Protein AF-A0A7Y0VNJ0-F1 (afdb_monomer)

Secondary structure (DSSP, 8-state):
--GGGSSSSSS---TT--S--TTGGGTT--HHHHHHHHHHHHHHHTSHHHHHHHHT-HHHHHHHHHH-HHHHHHHHHHHHHHHHHHHHTGGGS-HHHHHHHHHHHHHHHHHHHHHHHHHHHHHHHHHHHTT-------

Radius of gyration: 24.01 Å; Cα contacts (8 Å, |Δi|>4): 55; chains: 1; bounding box: 45×38×73 Å

Structure (mmCIF, N/CA/C/O backbone):
data_AF-A0A7Y0VNJ0-F1
#
_entry.id   AF-A0A7Y0VNJ0-F1
#
loop_
_atom_site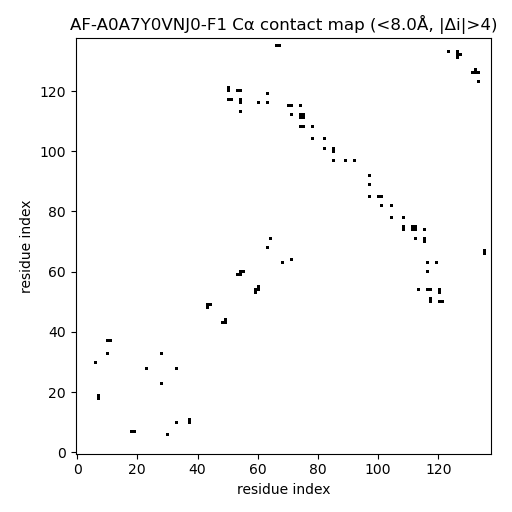.group_PDB
_atom_site.id
_atom_site.type_symbol
_atom_site.label_atom_id
_atom_site.label_alt_id
_atom_site.label_comp_id
_atom_site.label_asym_id
_atom_site.label_entity_id
_atom_site.label_seq_id
_atom_site.pdbx_PDB_ins_code
_atom_site.Cartn_x
_atom_site.Cartn_y
_atom_site.Cartn_z
_atom_site.occupancy
_atom_site.B_iso_or_equiv
_atom_site.auth_seq_id
_atom_site.auth_comp_id
_atom_site.auth_asym_id
_atom_site.auth_atom_id
_atom_site.pdbx_PDB_model_num
ATOM 1 N N . MET A 1 1 ? 20.795 -3.119 -47.172 1.00 36.00 1 MET A N 1
ATOM 2 C CA . MET A 1 1 ? 20.194 -3.437 -45.861 1.00 36.00 1 MET A CA 1
ATOM 3 C C . MET A 1 1 ? 19.958 -2.123 -45.153 1.00 36.00 1 MET A C 1
ATOM 5 O O . MET A 1 1 ? 20.916 -1.394 -44.936 1.00 36.00 1 MET A O 1
ATOM 9 N N . SER A 1 2 ? 18.690 -1.752 -44.995 1.00 36.66 2 SER A N 1
ATOM 10 C CA . SER A 1 2 ? 18.280 -0.404 -44.601 1.00 36.66 2 SER A CA 1
ATOM 11 C C . SER A 1 2 ? 18.292 -0.275 -43.080 1.00 36.66 2 SER A C 1
ATOM 13 O O . SER A 1 2 ? 17.816 -1.166 -42.385 1.00 36.66 2 SER A O 1
ATOM 15 N N . VAL A 1 3 ? 18.807 0.847 -42.575 1.00 45.91 3 VAL A N 1
ATOM 16 C CA . VAL A 1 3 ? 18.951 1.189 -41.143 1.00 45.91 3 VAL A CA 1
ATOM 17 C C . VAL A 1 3 ? 17.610 1.150 -40.380 1.00 45.91 3 VAL A C 1
ATOM 19 O O . VAL A 1 3 ? 17.591 1.087 -39.154 1.00 45.91 3 VAL A O 1
ATOM 22 N N . GLN A 1 4 ? 16.488 1.124 -41.107 1.00 40.81 4 GLN A N 1
ATOM 23 C CA . GLN A 1 4 ? 15.129 1.053 -40.571 1.00 40.81 4 GLN A CA 1
ATOM 24 C C . GLN A 1 4 ? 14.776 -0.301 -39.924 1.00 40.81 4 GLN A C 1
ATOM 26 O O . GLN A 1 4 ? 13.977 -0.314 -38.990 1.00 40.81 4 GLN A O 1
ATOM 31 N N . ASP A 1 5 ? 15.363 -1.413 -40.387 1.00 43.94 5 ASP A N 1
ATOM 32 C CA . ASP A 1 5 ? 15.009 -2.768 -39.917 1.00 43.94 5 ASP A CA 1
ATOM 33 C C . ASP A 1 5 ? 15.724 -3.165 -38.610 1.00 43.94 5 ASP A C 1
ATOM 35 O O . ASP A 1 5 ? 15.365 -4.146 -37.966 1.00 43.94 5 ASP A O 1
ATOM 39 N N . ASP A 1 6 ? 16.734 -2.397 -38.197 1.00 43.59 6 ASP A N 1
ATOM 40 C CA . ASP A 1 6 ? 17.624 -2.742 -37.078 1.00 43.59 6 ASP A CA 1
ATOM 41 C C . ASP A 1 6 ? 17.222 -2.051 -35.756 1.00 43.59 6 ASP A C 1
ATOM 43 O O . ASP A 1 6 ? 17.756 -2.349 -34.694 1.00 43.59 6 ASP A O 1
ATOM 47 N N . LEU A 1 7 ? 16.255 -1.124 -35.793 1.00 46.84 7 LEU A N 1
ATOM 48 C CA . LEU A 1 7 ? 15.731 -0.447 -34.594 1.00 46.84 7 LEU A CA 1
ATOM 49 C C . LEU A 1 7 ? 14.592 -1.226 -33.911 1.00 46.84 7 LEU A C 1
ATOM 51 O O . LEU A 1 7 ? 14.163 -0.862 -32.818 1.00 46.84 7 LEU A O 1
ATOM 55 N N . THR A 1 8 ? 14.084 -2.284 -34.547 1.00 47.78 8 THR A N 1
ATOM 56 C CA . THR A 1 8 ? 12.876 -3.009 -34.116 1.00 47.78 8 THR A CA 1
ATOM 57 C C . THR A 1 8 ? 13.161 -4.219 -33.228 1.00 47.78 8 THR A C 1
ATOM 59 O O . THR A 1 8 ? 12.228 -4.758 -32.641 1.00 47.78 8 THR A O 1
ATOM 62 N N . HIS A 1 9 ? 14.420 -4.650 -33.098 1.00 48.97 9 HIS A N 1
ATOM 63 C CA . HIS A 1 9 ? 14.753 -5.905 -32.414 1.00 48.97 9 HIS A CA 1
ATOM 64 C C . HIS A 1 9 ? 15.200 -5.771 -30.947 1.00 48.97 9 HIS A C 1
ATOM 66 O O . HIS A 1 9 ? 15.294 -6.794 -30.270 1.00 48.97 9 HIS A O 1
ATOM 72 N N . THR A 1 10 ? 15.398 -4.555 -30.421 1.00 52.34 10 THR A N 1
ATOM 73 C CA . THR A 1 10 ? 15.971 -4.365 -29.065 1.00 52.34 10 THR A CA 1
ATOM 74 C C . THR A 1 10 ? 15.123 -3.510 -28.125 1.00 52.34 10 THR A C 1
ATOM 76 O O . THR A 1 10 ? 15.492 -3.314 -26.971 1.00 52.34 10 THR A O 1
ATOM 79 N N . PHE A 1 11 ? 13.976 -2.996 -28.564 1.00 52.34 11 PHE A N 1
ATOM 80 C CA . PHE A 1 11 ? 13.094 -2.258 -27.665 1.00 52.34 11 PHE A CA 1
ATOM 81 C C . PHE A 1 11 ? 12.040 -3.229 -27.140 1.00 52.34 11 PHE A C 1
ATOM 83 O O . PHE A 1 11 ? 11.194 -3.661 -27.915 1.00 52.34 11 PHE A O 1
ATOM 90 N N . THR A 1 12 ? 12.216 -3.626 -25.875 1.00 57.78 12 THR A N 1
ATOM 91 C CA . THR A 1 12 ? 11.362 -4.390 -24.945 1.00 57.78 12 THR A CA 1
ATOM 92 C C . THR A 1 12 ? 10.007 -4.831 -25.509 1.00 57.78 12 THR A C 1
ATOM 94 O O . THR A 1 12 ? 9.295 -4.005 -26.062 1.00 57.78 12 THR A O 1
ATOM 97 N N . GLN A 1 13 ? 9.620 -6.102 -25.323 1.00 68.69 13 GLN A N 1
ATOM 98 C CA . GLN A 1 13 ? 8.345 -6.695 -25.778 1.00 68.69 13 GLN A CA 1
ATOM 99 C C . GLN A 1 13 ? 7.109 -5.999 -25.165 1.00 68.69 13 GLN A C 1
ATOM 101 O O . GLN A 1 13 ? 6.419 -6.546 -24.307 1.00 68.69 13 GLN A O 1
ATOM 106 N N . LEU A 1 14 ? 6.835 -4.766 -25.583 1.00 72.50 14 LEU A N 1
ATOM 107 C CA . LEU A 1 14 ? 5.783 -3.931 -25.036 1.00 72.50 14 LEU A CA 1
ATOM 108 C C . LEU A 1 14 ? 4.471 -4.228 -25.765 1.00 72.50 14 LEU A C 1
ATOM 110 O O . LEU A 1 14 ? 4.433 -4.259 -27.003 1.00 72.50 14 LEU A O 1
ATOM 114 N N . PRO A 1 15 ? 3.363 -4.404 -25.030 1.00 74.44 15 PRO A N 1
ATOM 115 C CA . PRO A 1 15 ? 2.060 -4.541 -25.654 1.00 74.44 15 PRO A CA 1
ATOM 116 C C . PRO A 1 15 ? 1.743 -3.276 -26.462 1.00 74.44 15 PRO A C 1
ATOM 118 O O . PRO A 1 15 ? 1.854 -2.156 -25.969 1.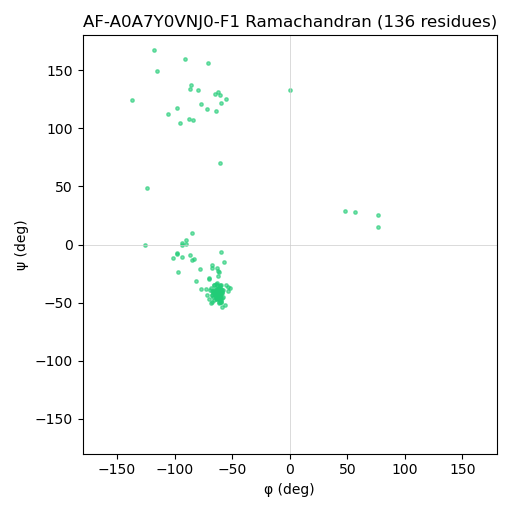00 74.44 15 PRO A O 1
ATOM 121 N N . GLY A 1 16 ? 1.359 -3.455 -27.728 1.00 72.19 16 GLY A N 1
ATOM 122 C CA . GLY A 1 16 ? 1.007 -2.343 -28.616 1.00 72.19 16 GLY A CA 1
ATOM 123 C C . GLY A 1 16 ? 2.192 -1.555 -29.183 1.00 72.19 16 GLY A C 1
ATOM 124 O O . GLY A 1 16 ? 1.978 -0.467 -29.717 1.00 72.19 16 GLY A O 1
ATOM 125 N N . GLN A 1 17 ? 3.422 -2.077 -29.105 1.00 73.81 17 GLN A N 1
ATOM 126 C CA . GLN A 1 17 ? 4.594 -1.418 -29.680 1.00 73.81 17 GLN A CA 1
ATOM 127 C C . GLN A 1 17 ? 4.398 -1.123 -31.181 1.00 73.81 17 GLN A C 1
ATOM 129 O O . GLN A 1 17 ? 4.127 -2.042 -31.967 1.00 73.81 17 GLN A O 1
ATOM 134 N N . PRO A 1 18 ? 4.556 0.142 -31.616 1.00 71.00 18 PRO A N 1
ATOM 135 C CA . PRO A 1 18 ? 4.527 0.477 -33.030 1.00 71.00 18 PRO A CA 1
ATOM 136 C C . PRO A 1 18 ? 5.629 -0.281 -33.771 1.00 71.00 18 PRO A C 1
ATOM 138 O O . PRO A 1 18 ? 6.810 -0.128 -33.470 1.00 71.00 18 PRO A O 1
ATOM 141 N N . LYS A 1 19 ? 5.247 -1.077 -34.776 1.00 68.06 19 LYS A N 1
ATOM 142 C CA . LYS A 1 19 ? 6.207 -1.814 -35.620 1.00 68.06 19 LYS A CA 1
ATOM 143 C C . LYS A 1 19 ? 7.059 -0.889 -36.492 1.00 68.06 19 LYS A C 1
ATOM 145 O O . LYS A 1 19 ? 8.114 -1.290 -36.967 1.00 68.06 19 LYS A O 1
ATOM 150 N N . PHE A 1 20 ? 6.591 0.341 -36.702 1.00 67.62 20 PHE A N 1
ATOM 151 C CA . PHE A 1 20 ? 7.252 1.346 -37.520 1.00 67.62 20 PHE A CA 1
ATOM 152 C C . PHE A 1 20 ? 7.202 2.695 -36.812 1.00 67.62 20 PHE A C 1
ATOM 154 O O . PHE A 1 20 ? 6.122 3.197 -36.498 1.00 67.62 20 PHE A O 1
ATOM 161 N N . ALA A 1 21 ? 8.365 3.306 -36.612 1.00 65.12 21 ALA A N 1
ATOM 162 C CA . ALA A 1 21 ? 8.456 4.705 -36.236 1.00 65.12 21 ALA A CA 1
ATOM 163 C C . ALA A 1 21 ? 8.469 5.549 -37.519 1.00 65.12 21 ALA A C 1
ATOM 165 O O . ALA A 1 21 ? 9.429 5.533 -38.291 1.00 65.12 21 ALA A O 1
ATOM 166 N N . GLN A 1 22 ? 7.373 6.256 -37.783 1.00 62.25 22 GLN A N 1
ATOM 167 C CA . GLN A 1 22 ? 7.330 7.249 -38.855 1.00 62.25 22 GLN A CA 1
ATOM 168 C C . GLN A 1 22 ? 7.996 8.525 -38.313 1.00 62.25 22 GLN A C 1
ATOM 170 O O . GLN A 1 22 ? 7.712 8.924 -37.188 1.00 62.25 22 GLN A O 1
ATOM 175 N N . TYR A 1 23 ? 8.906 9.135 -39.081 1.00 64.75 23 TYR A N 1
ATOM 176 C CA . TYR A 1 23 ? 9.652 10.363 -38.730 1.00 64.75 23 TYR A CA 1
ATOM 177 C C . TYR A 1 23 ? 10.828 10.245 -37.734 1.00 64.75 23 TYR A C 1
ATOM 179 O O . TYR A 1 23 ? 11.218 11.252 -37.146 1.00 64.75 23 TYR A O 1
ATOM 187 N N . VAL A 1 24 ? 11.482 9.080 -37.600 1.00 60.31 24 VAL A N 1
ATOM 188 C CA . VAL A 1 24 ? 12.716 8.939 -36.776 1.00 60.31 24 VAL A CA 1
ATOM 189 C C . VAL A 1 24 ? 13.780 9.983 -37.143 1.00 60.31 24 VAL A C 1
ATOM 191 O O . VAL A 1 24 ? 14.422 10.553 -36.264 1.00 60.31 24 VAL A O 1
ATOM 194 N N . SER A 1 25 ? 13.909 10.302 -38.435 1.00 59.75 25 SER A N 1
ATOM 195 C CA . SER A 1 25 ? 14.863 11.290 -38.956 1.00 59.75 25 SER A CA 1
ATOM 196 C C . SER A 1 25 ? 14.632 12.720 -38.456 1.00 59.75 25 SER A C 1
ATOM 198 O O . SER A 1 25 ? 15.546 13.532 -38.529 1.00 59.75 25 SER A O 1
ATOM 200 N N . PHE A 1 26 ? 13.430 13.042 -37.968 1.00 64.19 26 PHE A N 1
ATOM 201 C CA . PHE A 1 26 ? 13.079 14.369 -37.446 1.00 64.19 26 PHE A CA 1
ATOM 202 C C . PHE A 1 26 ? 13.096 14.431 -35.915 1.00 64.19 26 PHE A C 1
ATOM 204 O O . PHE A 1 26 ? 13.036 15.517 -35.347 1.00 64.19 26 PHE A O 1
ATOM 211 N N . ALA A 1 27 ? 13.173 13.281 -35.244 1.00 68.56 27 ALA A N 1
ATOM 212 C CA . ALA A 1 27 ? 13.016 13.181 -33.799 1.00 68.56 27 ALA A CA 1
ATOM 213 C C . ALA A 1 27 ? 14.343 13.243 -33.016 1.00 68.56 27 ALA A C 1
ATOM 215 O O . ALA A 1 27 ? 14.312 13.133 -31.794 1.00 68.56 27 ALA A O 1
ATOM 216 N N . ASN A 1 28 ? 15.501 13.401 -33.678 1.00 74.31 28 ASN A N 1
ATOM 217 C CA . ASN A 1 28 ? 16.836 13.336 -33.049 1.00 74.31 28 ASN A CA 1
ATOM 218 C C . ASN A 1 28 ? 17.031 12.103 -32.134 1.00 74.31 28 ASN A C 1
ATOM 220 O O . ASN A 1 28 ? 17.806 12.137 -31.180 1.00 74.31 28 ASN A O 1
ATOM 224 N N . VAL A 1 29 ? 16.333 11.001 -32.422 1.00 77.44 29 VAL A N 1
ATOM 225 C CA . VAL A 1 29 ? 16.464 9.742 -31.683 1.00 77.44 29 VAL A CA 1
ATOM 226 C C . VAL A 1 29 ? 17.648 8.982 -32.270 1.00 77.44 29 VAL A C 1
ATOM 228 O O . VAL A 1 29 ? 17.566 8.470 -33.387 1.00 77.44 29 VAL A O 1
ATOM 231 N N . THR A 1 30 ? 18.759 8.934 -31.536 1.00 82.56 30 THR A N 1
ATOM 232 C CA . THR A 1 30 ? 19.942 8.164 -31.941 1.00 82.56 30 THR A CA 1
ATOM 233 C C . THR A 1 30 ? 19.891 6.745 -31.384 1.00 82.56 30 THR A C 1
ATOM 235 O O . THR A 1 30 ? 19.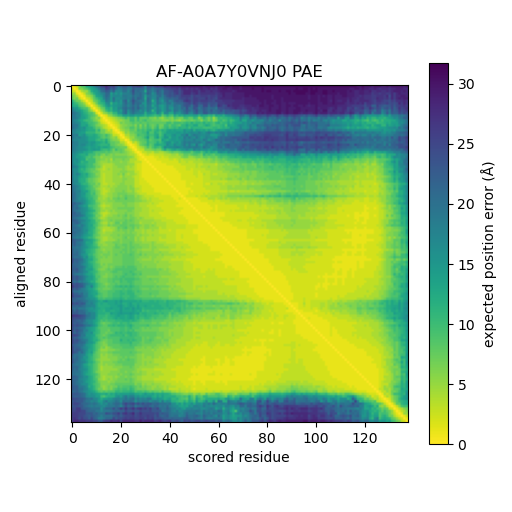197 6.470 -30.401 1.00 82.56 30 THR A O 1
ATOM 238 N N . ARG A 1 31 ? 20.648 5.831 -32.001 1.00 79.31 31 ARG A N 1
ATOM 239 C CA . ARG A 1 31 ? 20.771 4.447 -31.524 1.00 79.31 31 ARG A CA 1
ATOM 240 C C . ARG A 1 31 ? 21.351 4.407 -30.112 1.00 79.31 31 ARG A C 1
ATOM 242 O O . ARG A 1 31 ? 20.802 3.745 -29.244 1.00 79.31 31 ARG A O 1
ATOM 249 N N . GLU A 1 32 ? 22.379 5.208 -29.865 1.00 83.25 32 GLU A N 1
ATOM 250 C CA . GLU A 1 32 ? 23.038 5.319 -28.565 1.00 83.25 32 GLU A CA 1
ATOM 251 C C . GLU A 1 32 ? 22.066 5.823 -27.487 1.00 83.25 32 GLU A C 1
ATOM 253 O O . GLU A 1 32 ? 22.101 5.358 -26.350 1.00 83.25 32 GLU A O 1
ATOM 258 N N . GLY A 1 33 ? 21.166 6.747 -27.845 1.00 83.94 33 GLY A N 1
ATOM 259 C CA . GLY A 1 33 ? 20.120 7.234 -26.948 1.00 83.94 33 GLY A CA 1
ATOM 260 C C . GLY A 1 33 ? 19.086 6.160 -26.606 1.00 83.94 33 GLY A C 1
ATOM 261 O O . GLY A 1 33 ? 18.676 6.054 -25.449 1.00 83.94 33 GLY A O 1
ATOM 262 N N . LEU A 1 34 ? 18.693 5.337 -27.583 1.00 84.75 34 LEU A N 1
ATOM 263 C CA . LEU A 1 34 ? 17.782 4.210 -27.363 1.00 84.75 34 LEU A CA 1
ATOM 264 C C . LEU A 1 34 ? 18.420 3.117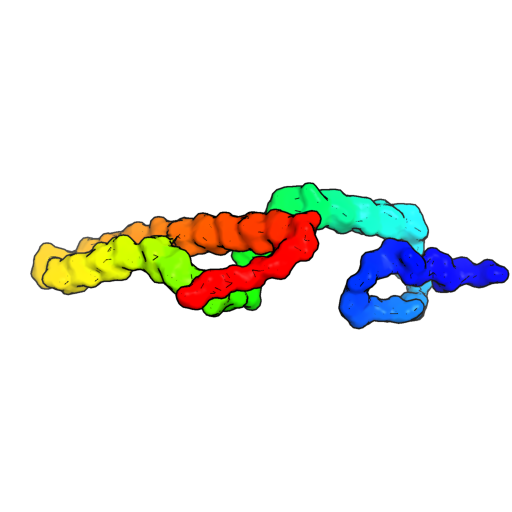 -26.499 1.00 84.75 34 LEU A C 1
ATOM 266 O O . LEU A 1 34 ? 17.777 2.640 -25.566 1.00 84.75 34 LEU A O 1
ATOM 270 N N . ASP A 1 35 ? 19.682 2.772 -26.749 1.00 84.69 35 ASP A N 1
ATOM 271 C CA . ASP A 1 35 ? 20.419 1.782 -25.956 1.00 84.69 35 ASP A CA 1
ATOM 27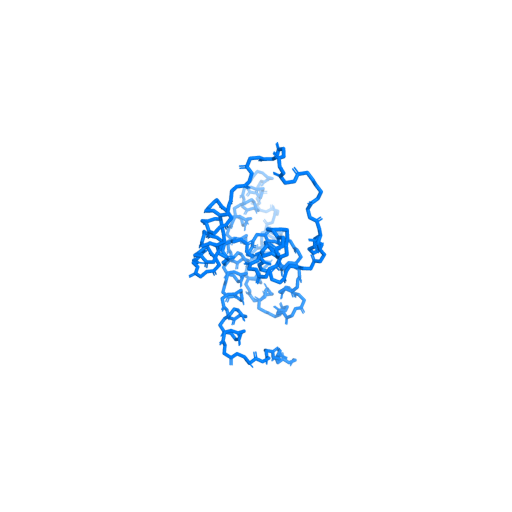2 C C . ASP A 1 35 ? 20.596 2.254 -24.505 1.00 84.69 35 ASP A C 1
ATOM 274 O O . ASP A 1 35 ? 20.396 1.488 -23.555 1.00 84.69 35 ASP A O 1
ATOM 278 N N . ALA A 1 36 ? 20.899 3.543 -24.314 1.00 87.88 36 ALA A N 1
ATOM 279 C CA . ALA A 1 36 ? 20.973 4.154 -22.993 1.00 87.88 36 ALA A CA 1
ATOM 280 C C . ALA A 1 36 ? 19.614 4.127 -22.274 1.00 87.88 36 ALA A C 1
ATOM 282 O O . ALA A 1 36 ? 19.555 3.753 -21.102 1.00 87.88 36 ALA A O 1
ATOM 283 N N . ALA A 1 37 ? 18.523 4.475 -22.963 1.00 86.69 37 ALA A N 1
ATOM 284 C CA . ALA A 1 37 ? 17.176 4.429 -22.398 1.00 86.69 37 ALA A CA 1
ATOM 285 C C . ALA A 1 37 ? 16.763 2.997 -22.022 1.00 86.69 37 ALA A C 1
ATOM 287 O O . ALA A 1 37 ? 16.252 2.773 -20.926 1.00 86.69 37 ALA A O 1
ATOM 288 N N . HIS A 1 38 ? 17.043 2.016 -22.883 1.00 85.69 38 HIS A N 1
ATOM 289 C CA . HIS A 1 38 ? 16.791 0.608 -22.590 1.00 85.69 38 HIS A CA 1
ATOM 290 C C . HIS A 1 38 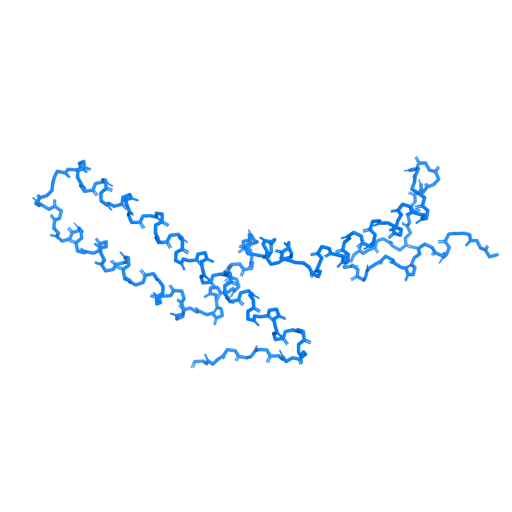? 17.561 0.159 -21.340 1.00 85.69 38 HIS A C 1
ATOM 292 O O . HIS A 1 38 ? 16.972 -0.409 -20.423 1.00 85.69 38 HIS A O 1
ATOM 298 N N . SER A 1 39 ? 18.856 0.476 -21.248 1.00 88.12 39 SER A N 1
ATOM 299 C CA . SER A 1 39 ? 19.670 0.166 -20.065 1.00 88.12 39 SER A CA 1
ATOM 300 C C . SER A 1 39 ? 19.120 0.808 -18.781 1.00 88.12 39 SER A C 1
ATOM 302 O O . SER A 1 39 ? 19.057 0.156 -17.734 1.00 88.12 39 SER A O 1
ATOM 304 N N . GLN A 1 40 ? 18.651 2.058 -18.856 1.00 90.62 40 GLN A N 1
ATOM 305 C CA . GLN A 1 40 ? 18.025 2.749 -17.723 1.00 90.62 40 GLN A CA 1
ATOM 306 C C . GLN A 1 40 ? 16.744 2.051 -17.260 1.00 90.62 40 GLN A C 1
ATOM 308 O O . GLN A 1 40 ? 16.586 1.820 -16.062 1.00 90.62 40 GLN A O 1
ATOM 313 N N . VAL A 1 41 ? 15.861 1.672 -18.190 1.00 89.38 41 VAL A N 1
ATOM 314 C CA . VAL A 1 41 ? 14.627 0.937 -17.870 1.00 89.38 41 VAL A CA 1
ATOM 315 C C . VAL A 1 41 ? 14.959 -0.402 -17.216 1.00 89.38 41 VAL A C 1
ATOM 317 O O . VAL A 1 41 ? 14.462 -0.680 -16.129 1.00 89.38 41 VAL A O 1
ATOM 320 N N . ARG A 1 42 ? 15.873 -1.188 -17.799 1.00 88.50 42 ARG A N 1
ATOM 321 C CA . ARG A 1 42 ? 16.281 -2.489 -17.237 1.00 88.50 42 ARG A CA 1
ATOM 322 C C . ARG A 1 42 ? 16.888 -2.361 -15.843 1.00 88.50 42 ARG A C 1
ATOM 324 O O . ARG A 1 42 ? 16.605 -3.174 -14.970 1.00 88.50 42 ARG A O 1
ATOM 331 N N . THR A 1 43 ? 17.694 -1.328 -15.617 1.00 89.75 43 THR A N 1
ATOM 332 C CA . THR A 1 43 ? 18.260 -1.049 -14.291 1.00 89.75 43 THR A CA 1
ATOM 333 C C . THR A 1 43 ? 17.164 -0.680 -13.289 1.00 89.75 43 THR A C 1
ATOM 335 O O . THR A 1 43 ? 17.202 -1.132 -12.148 1.00 89.75 43 THR A O 1
ATOM 338 N N . ALA A 1 44 ? 16.172 0.113 -13.704 1.00 88.75 44 ALA A N 1
ATOM 339 C CA . ALA A 1 44 ? 15.052 0.494 -12.850 1.00 88.75 44 ALA A CA 1
ATOM 340 C C . ALA A 1 44 ? 14.155 -0.705 -12.495 1.00 88.75 44 ALA A C 1
ATOM 342 O O . ALA A 1 44 ? 13.780 -0.843 -11.329 1.00 88.75 44 ALA A O 1
ATOM 343 N N . GLU A 1 45 ? 13.867 -1.583 -13.461 1.00 87.00 45 GLU A N 1
ATOM 344 C CA . GLU A 1 45 ? 13.095 -2.821 -13.274 1.00 87.00 45 GLU A CA 1
ATOM 345 C C . GLU A 1 45 ? 13.758 -3.780 -12.275 1.00 87.00 45 GLU A C 1
ATOM 347 O O . GLU A 1 45 ? 13.070 -4.400 -11.472 1.00 87.00 45 GLU A O 1
ATOM 352 N N . LEU A 1 46 ? 15.093 -3.843 -12.262 1.00 86.94 46 LEU A N 1
ATOM 353 C CA . LEU A 1 46 ? 15.876 -4.665 -11.328 1.00 86.94 46 LEU A CA 1
ATOM 354 C C . LEU A 1 46 ? 16.150 -3.982 -9.977 1.00 86.94 46 LEU A C 1
ATOM 356 O O . LEU A 1 46 ? 16.965 -4.459 -9.186 1.00 86.94 46 LEU A O 1
ATOM 360 N N . SER A 1 47 ? 15.508 -2.846 -9.706 1.00 89.00 47 SER A N 1
ATOM 361 C CA . SER A 1 47 ? 15.727 -2.059 -8.493 1.00 89.00 47 SER A CA 1
ATOM 362 C C . SER A 1 47 ? 14.459 -1.965 -7.636 1.00 89.00 47 SER A C 1
ATOM 364 O O . SER A 1 47 ? 13.349 -2.168 -8.136 1.00 89.00 47 SER A O 1
ATOM 366 N N . PRO A 1 48 ? 14.568 -1.505 -6.374 1.00 91.31 48 PRO A N 1
ATOM 367 C CA . PRO A 1 48 ? 13.401 -1.188 -5.544 1.00 91.31 48 PRO A CA 1
ATOM 368 C C . PRO A 1 48 ? 12.473 -0.108 -6.134 1.00 91.31 48 PRO A C 1
ATOM 370 O O . PRO A 1 48 ? 11.427 0.197 -5.562 1.00 91.31 48 PRO A O 1
ATOM 373 N N . ALA A 1 49 ? 12.841 0.544 -7.245 1.00 92.50 49 ALA A N 1
ATOM 374 C CA . ALA A 1 49 ? 11.942 1.446 -7.960 1.00 92.50 49 ALA A CA 1
ATOM 375 C C . ALA A 1 49 ? 10.715 0.720 -8.527 1.00 92.50 49 ALA A C 1
ATOM 377 O O . ALA A 1 49 ? 9.624 1.277 -8.440 1.00 92.50 49 ALA A O 1
ATOM 378 N N . LEU A 1 50 ? 10.868 -0.509 -9.037 1.00 93.25 50 LEU A N 1
ATOM 379 C CA . LEU A 1 50 ? 9.745 -1.267 -9.590 1.00 93.25 50 LEU A CA 1
ATOM 380 C C . LEU A 1 50 ? 8.710 -1.595 -8.513 1.00 93.25 50 LEU A C 1
ATOM 382 O O . LEU A 1 50 ? 7.528 -1.323 -8.696 1.00 93.25 50 LEU A O 1
ATOM 386 N N . LEU A 1 51 ? 9.158 -2.088 -7.359 1.00 93.81 51 LEU A N 1
ATOM 387 C CA . LEU A 1 51 ? 8.282 -2.356 -6.220 1.00 93.81 51 LEU A CA 1
ATOM 388 C C . LEU A 1 51 ? 7.506 -1.103 -5.805 1.00 93.81 51 LEU A C 1
ATOM 390 O O . LEU A 1 51 ? 6.280 -1.133 -5.747 1.00 93.81 51 LEU A O 1
ATOM 394 N N . ARG A 1 52 ? 8.203 0.021 -5.584 1.00 94.50 52 ARG A N 1
ATOM 395 C CA . ARG A 1 52 ? 7.565 1.293 -5.195 1.00 94.50 52 ARG A CA 1
ATOM 396 C C . ARG A 1 52 ? 6.565 1.791 -6.233 1.00 94.50 52 ARG A C 1
ATOM 398 O O . ARG A 1 52 ? 5.568 2.403 -5.872 1.00 94.50 52 ARG A O 1
ATOM 405 N N . PHE A 1 53 ? 6.838 1.558 -7.513 1.00 95.56 53 PHE A N 1
ATOM 406 C CA . PHE A 1 53 ? 5.907 1.885 -8.583 1.00 95.56 53 PHE A CA 1
ATOM 407 C C . PHE A 1 53 ? 4.656 1.001 -8.512 1.00 95.56 53 PHE A C 1
ATOM 409 O O . PHE A 1 53 ? 3.545 1.523 -8.512 1.00 95.56 53 PHE A O 1
ATOM 416 N N . LEU A 1 54 ? 4.821 -0.320 -8.389 1.00 95.81 54 LEU A N 1
ATOM 417 C CA . LEU A 1 54 ? 3.709 -1.272 -8.340 1.00 95.81 54 LEU A CA 1
ATOM 418 C C . LEU A 1 54 ? 2.777 -1.020 -7.150 1.00 95.81 54 LEU A C 1
ATOM 420 O O . LEU A 1 54 ? 1.558 -1.004 -7.327 1.00 95.81 54 LEU A O 1
ATOM 424 N N . THR A 1 55 ? 3.321 -0.753 -5.959 1.00 96.75 55 THR A N 1
ATOM 425 C CA . THR A 1 55 ? 2.511 -0.503 -4.753 1.00 96.75 55 THR A CA 1
ATOM 426 C C . THR A 1 55 ? 1.613 0.732 -4.880 1.00 96.75 55 THR A C 1
ATOM 428 O O . THR A 1 55 ? 0.578 0.806 -4.220 1.00 96.75 55 THR A O 1
ATOM 431 N N . GLN A 1 56 ? 1.937 1.678 -5.768 1.00 95.88 56 GLN A N 1
ATOM 432 C CA . GLN A 1 56 ? 1.143 2.886 -6.025 1.00 95.88 56 GLN A CA 1
ATOM 433 C C . GLN A 1 56 ? 0.003 2.680 -7.036 1.00 95.88 56 GLN A C 1
ATOM 435 O O . GLN A 1 56 ? -0.879 3.535 -7.150 1.00 95.88 56 GLN A O 1
ATOM 440 N N . LEU A 1 57 ? -0.011 1.569 -7.778 1.00 96.88 57 LEU A N 1
ATOM 441 C CA . LEU A 1 57 ? -1.005 1.329 -8.822 1.00 96.88 57 LEU A CA 1
ATOM 442 C C . LEU A 1 57 ? -2.344 0.901 -8.212 1.00 96.88 57 LEU A C 1
ATOM 444 O O . LEU A 1 57 ? -2.460 -0.136 -7.561 1.00 96.88 57 LEU A O 1
ATOM 448 N N . SER A 1 58 ? -3.400 1.671 -8.477 1.00 96.12 58 SER A N 1
ATOM 449 C CA . SER A 1 58 ? -4.736 1.416 -7.917 1.00 96.12 58 SER A CA 1
ATOM 450 C C . SER A 1 58 ? -5.308 0.056 -8.326 1.00 96.12 58 SER A C 1
ATOM 452 O O . SER A 1 58 ? -5.899 -0.636 -7.497 1.00 96.12 58 SER A O 1
ATOM 454 N N . PHE A 1 59 ? -5.101 -0.358 -9.581 1.00 95.62 59 PHE A N 1
ATOM 455 C CA . PHE A 1 59 ? -5.538 -1.673 -10.055 1.00 95.62 59 PHE A CA 1
ATOM 456 C C . PHE A 1 59 ? -4.786 -2.807 -9.349 1.00 95.62 59 PHE A C 1
ATOM 458 O O . PHE A 1 59 ? -5.376 -3.847 -9.067 1.00 95.62 59 PHE A O 1
ATOM 465 N N . TRP A 1 60 ? -3.505 -2.599 -9.029 1.00 96.75 60 TRP A N 1
ATOM 466 C CA . TRP A 1 60 ? -2.681 -3.585 -8.340 1.00 96.75 60 TRP A CA 1
ATOM 467 C C . TRP A 1 60 ? -3.135 -3.753 -6.893 1.00 96.75 60 TRP A C 1
ATOM 469 O O . TRP A 1 60 ? -3.410 -4.864 -6.448 1.00 96.75 60 TRP A O 1
ATOM 479 N N . GLN A 1 61 ? -3.346 -2.643 -6.185 1.00 96.88 61 GLN A N 1
ATOM 480 C CA . GLN A 1 61 ? -3.925 -2.671 -4.841 1.00 96.88 61 GLN A CA 1
ATOM 481 C C . GLN A 1 61 ? -5.309 -3.340 -4.822 1.00 96.88 61 GLN A C 1
ATOM 483 O O . GLN A 1 61 ? -5.625 -4.080 -3.891 1.00 96.88 61 GLN A O 1
ATOM 488 N N . ALA A 1 62 ? -6.145 -3.092 -5.838 1.00 97.00 62 ALA A N 1
ATOM 489 C CA . ALA A 1 62 ? -7.447 -3.744 -5.970 1.00 97.00 62 ALA A CA 1
ATOM 490 C C . ALA A 1 62 ? -7.306 -5.259 -6.188 1.00 97.00 62 ALA A C 1
ATOM 492 O O . ALA A 1 62 ? -8.006 -6.031 -5.535 1.00 97.00 62 ALA A O 1
ATOM 493 N N . HIS A 1 63 ? -6.372 -5.679 -7.044 1.00 96.12 63 HIS A N 1
ATOM 494 C CA . HIS A 1 63 ? -6.059 -7.087 -7.267 1.00 96.12 63 HIS A CA 1
ATOM 495 C C . HIS A 1 63 ? -5.603 -7.777 -5.974 1.00 96.12 63 HIS A C 1
ATOM 497 O O . HIS A 1 63 ? -6.183 -8.791 -5.590 1.00 96.12 63 HIS A O 1
ATOM 503 N N . LEU A 1 64 ? -4.651 -7.190 -5.240 1.00 96.81 64 LEU A N 1
ATOM 504 C CA . LEU A 1 64 ? -4.182 -7.737 -3.964 1.00 96.81 64 LEU A CA 1
ATOM 505 C C . LEU A 1 64 ? -5.317 -7.878 -2.943 1.00 96.81 64 LEU A C 1
ATOM 507 O O . LEU A 1 64 ? -5.424 -8.904 -2.278 1.00 96.81 64 LEU A O 1
ATOM 511 N N . LYS A 1 65 ? -6.212 -6.890 -2.838 1.00 96.25 65 LYS A N 1
ATOM 512 C CA . LYS A 1 65 ? -7.376 -6.977 -1.938 1.00 96.25 65 LYS A CA 1
ATOM 513 C C . LYS A 1 65 ? -8.331 -8.108 -2.309 1.00 96.25 65 LYS A C 1
ATOM 515 O O . LYS A 1 65 ? -8.922 -8.707 -1.416 1.00 96.25 65 LYS A O 1
ATOM 520 N N . GLN A 1 66 ? -8.492 -8.387 -3.601 1.00 96.19 66 GLN A N 1
ATOM 521 C CA . GLN A 1 66 ? -9.327 -9.490 -4.077 1.00 96.19 66 GLN A CA 1
ATOM 522 C C . GLN A 1 66 ? -8.688 -10.857 -3.820 1.00 96.19 66 GLN A C 1
ATOM 524 O O . GLN A 1 66 ? -9.406 -11.791 -3.484 1.00 96.19 66 GLN A O 1
ATOM 529 N N . GLN A 1 67 ? -7.366 -10.976 -3.971 1.00 95.38 67 GLN A N 1
ATOM 530 C CA . GLN A 1 67 ? -6.656 -12.246 -3.785 1.00 95.38 67 GLN A CA 1
ATOM 531 C C . GLN A 1 67 ? -6.361 -12.564 -2.312 1.00 95.38 67 GLN A C 1
ATOM 533 O O . GLN A 1 67 ? -6.366 -13.728 -1.931 1.00 95.38 67 GLN A O 1
ATOM 538 N N . PHE A 1 68 ? -6.144 -11.546 -1.472 1.00 96.62 68 PHE A N 1
ATOM 539 C CA . PHE A 1 68 ? -5.711 -11.707 -0.078 1.00 96.62 68 PHE A CA 1
ATOM 540 C C . PHE A 1 68 ? -6.653 -11.035 0.938 1.00 96.62 68 PHE A C 1
ATOM 542 O O . PHE A 1 68 ? -6.189 -10.308 1.826 1.00 96.62 68 PHE A O 1
ATOM 549 N N . PRO A 1 69 ? -7.982 -11.236 0.860 1.00 96.75 69 PRO A N 1
ATOM 550 C CA . PRO A 1 69 ? -8.935 -10.488 1.681 1.00 96.75 69 PRO A CA 1
ATOM 551 C C . PRO A 1 69 ? -8.697 -10.681 3.185 1.00 96.75 69 PRO A C 1
ATOM 553 O O . PRO A 1 69 ? -8.774 -9.716 3.947 1.00 96.75 69 PRO A O 1
ATOM 556 N N . ALA A 1 70 ? -8.336 -11.896 3.613 1.00 97.62 70 ALA A N 1
ATOM 557 C CA . ALA A 1 70 ? -8.053 -12.212 5.013 1.00 97.62 70 ALA A CA 1
ATOM 558 C C . ALA A 1 70 ? -6.857 -11.420 5.567 1.00 97.62 70 ALA A C 1
ATOM 560 O O . ALA A 1 70 ? -6.895 -10.954 6.703 1.00 97.62 70 ALA A O 1
ATOM 561 N N . THR A 1 71 ? -5.818 -11.206 4.758 1.00 97.38 71 THR A N 1
ATOM 562 C CA . THR A 1 71 ? -4.632 -10.437 5.146 1.00 97.38 71 THR A CA 1
ATOM 563 C C . THR A 1 71 ? -4.961 -8.961 5.361 1.00 97.38 71 THR A C 1
ATOM 565 O O . THR A 1 71 ? -4.562 -8.378 6.369 1.00 97.38 71 THR A O 1
ATOM 568 N N . PHE A 1 72 ? -5.726 -8.354 4.448 1.00 97.75 72 PHE A N 1
ATOM 569 C CA . PHE A 1 72 ? -6.174 -6.967 4.605 1.00 97.75 72 PHE A CA 1
ATOM 570 C C . PHE A 1 72 ? -7.133 -6.812 5.788 1.00 97.75 72 PHE A C 1
ATOM 572 O O . PHE A 1 72 ? -7.042 -5.829 6.527 1.00 97.75 72 PHE A O 1
ATOM 579 N N . LEU A 1 73 ? -8.026 -7.785 5.994 1.00 97.50 73 LEU A N 1
ATOM 580 C CA . LEU A 1 73 ? -8.916 -7.805 7.150 1.00 97.50 73 LEU A CA 1
ATOM 581 C C . LEU A 1 73 ? -8.111 -7.872 8.450 1.00 97.50 73 LEU A C 1
ATOM 583 O O . LEU A 1 73 ? -8.320 -7.043 9.326 1.00 97.50 73 LEU A O 1
ATOM 587 N N . ALA A 1 74 ? -7.145 -8.784 8.559 1.00 98.12 74 ALA A N 1
ATOM 588 C CA . ALA A 1 74 ? -6.302 -8.909 9.747 1.00 98.12 74 ALA A CA 1
ATOM 589 C C . ALA A 1 74 ? -5.535 -7.613 10.063 1.00 98.12 74 ALA A C 1
ATOM 591 O O . ALA A 1 74 ? -5.451 -7.217 11.223 1.00 98.12 74 ALA A O 1
ATOM 592 N N . ALA A 1 75 ? -5.032 -6.913 9.041 1.00 97.88 75 ALA A N 1
ATOM 593 C CA . ALA A 1 75 ? -4.339 -5.638 9.223 1.00 97.88 75 ALA A CA 1
ATOM 594 C C . ALA A 1 75 ? -5.268 -4.488 9.653 1.00 97.88 75 ALA A C 1
ATOM 596 O O . ALA A 1 75 ? -4.831 -3.563 10.337 1.00 97.88 75 ALA A O 1
ATOM 597 N N . THR A 1 76 ? -6.547 -4.523 9.267 1.00 97.44 76 THR A N 1
ATOM 598 C CA . THR A 1 76 ? -7.507 -3.439 9.546 1.00 97.44 76 THR A CA 1
ATOM 599 C C . THR A 1 76 ? -8.386 -3.685 10.774 1.00 97.44 76 THR A C 1
ATOM 601 O O . THR A 1 76 ? -8.798 -2.721 11.421 1.00 97.44 76 THR A O 1
ATOM 604 N N . GLN A 1 77 ? -8.578 -4.945 11.171 1.00 97.94 77 GLN A N 1
ATOM 605 C CA . GLN A 1 77 ? -9.438 -5.369 12.280 1.00 97.94 77 GLN A CA 1
ATOM 606 C C . GLN A 1 77 ? -9.147 -4.665 13.620 1.00 97.94 77 GLN A C 1
ATOM 608 O O . GLN A 1 77 ? -10.109 -4.258 14.278 1.00 97.94 77 GLN A O 1
ATOM 613 N N . PRO A 1 78 ? -7.884 -4.413 14.026 1.00 97.88 78 PRO A N 1
ATOM 614 C CA . PRO A 1 78 ? -7.612 -3.680 15.261 1.00 97.88 78 PRO A CA 1
ATOM 615 C C . PRO A 1 78 ? -8.136 -2.238 15.231 1.00 97.88 78 PRO A C 1
ATOM 617 O O . PRO A 1 78 ? -8.543 -1.700 16.260 1.00 97.88 78 PRO A O 1
ATOM 620 N N . PHE A 1 79 ? -8.129 -1.599 14.059 1.00 98.00 79 PHE A N 1
ATOM 621 C CA . PHE A 1 79 ? -8.624 -0.234 13.887 1.00 98.00 79 PHE A CA 1
ATOM 622 C C . PHE A 1 79 ? -10.145 -0.196 13.849 1.00 98.00 79 PHE A C 1
ATOM 624 O O . PHE A 1 79 ? -10.734 0.693 14.456 1.00 98.00 79 PHE A O 1
ATOM 631 N N . ASP A 1 80 ? -10.770 -1.182 13.209 1.00 96.69 80 ASP A N 1
ATOM 632 C CA . ASP A 1 80 ? -12.225 -1.312 13.185 1.00 96.69 80 ASP A CA 1
ATOM 633 C C . ASP A 1 80 ? -12.768 -1.551 14.611 1.00 96.69 80 ASP A C 1
ATOM 635 O O . ASP A 1 80 ? -13.737 -0.912 15.024 1.00 96.69 80 ASP A O 1
ATOM 639 N N . ALA A 1 81 ? -12.081 -2.369 15.420 1.00 97.75 81 ALA A N 1
ATOM 640 C CA . ALA A 1 81 ? -12.412 -2.574 16.832 1.00 97.75 81 AL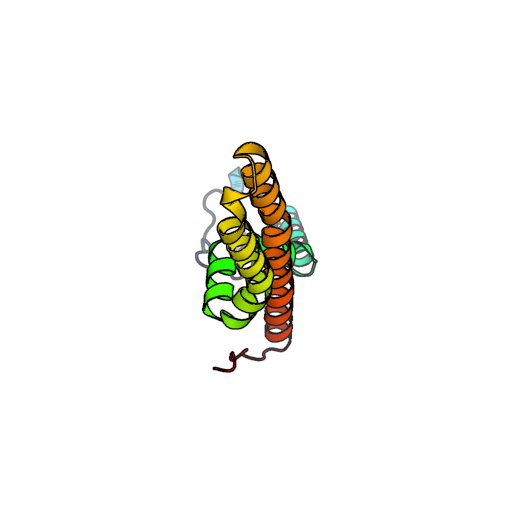A A CA 1
ATOM 641 C C . ALA A 1 81 ? -12.261 -1.292 17.674 1.00 97.75 81 ALA A C 1
ATOM 643 O O . ALA A 1 81 ? -13.147 -0.962 18.461 1.00 97.75 81 ALA A O 1
ATOM 644 N N . ARG A 1 82 ? -11.171 -0.530 17.492 1.00 97.50 82 ARG A N 1
ATOM 645 C CA . ARG A 1 82 ? -10.983 0.767 18.174 1.00 97.50 82 ARG A CA 1
ATOM 646 C C . ARG A 1 82 ? -12.038 1.787 17.759 1.00 97.50 82 ARG A C 1
ATOM 648 O O . ARG A 1 82 ? -12.540 2.516 18.605 1.00 97.50 82 ARG A O 1
ATOM 655 N N . GLN A 1 83 ? -12.395 1.827 16.478 1.00 96.88 83 GLN A N 1
ATOM 656 C CA . GLN A 1 83 ? -13.448 2.703 15.976 1.00 96.88 83 GLN A CA 1
ATOM 657 C C . GLN A 1 83 ? -14.796 2.371 16.628 1.00 96.88 83 GLN A C 1
ATOM 659 O O . GLN A 1 83 ? -15.514 3.275 17.049 1.00 96.88 83 GLN A O 1
ATOM 664 N N . GLN A 1 84 ? -15.114 1.082 16.764 1.00 97.38 84 GLN A N 1
ATOM 665 C CA . GLN A 1 84 ? -16.322 0.631 17.449 1.00 97.38 84 GLN A CA 1
ATOM 666 C C . GLN A 1 84 ? -16.324 1.034 18.935 1.00 97.38 84 GLN A C 1
ATOM 668 O O . GLN A 1 84 ? -17.315 1.569 19.422 1.00 97.38 84 GLN A O 1
ATOM 673 N N . GLN A 1 85 ? -15.200 0.874 19.638 1.00 96.69 85 GLN A N 1
ATOM 674 C CA . GLN A 1 85 ? -15.056 1.310 21.035 1.00 96.69 85 GLN A CA 1
ATOM 675 C C . GLN A 1 85 ? -15.204 2.833 21.203 1.00 96.69 85 GLN A C 1
ATOM 677 O O . GLN A 1 85 ? -15.820 3.302 22.164 1.00 96.69 85 GLN A O 1
ATOM 682 N N . LEU A 1 86 ? -14.673 3.625 20.265 1.00 96.69 86 LEU A N 1
ATOM 683 C CA . LEU A 1 86 ? -14.863 5.080 20.253 1.00 96.69 86 LEU A CA 1
ATOM 684 C C . LEU A 1 86 ? -16.330 5.450 20.029 1.00 96.69 86 LEU A C 1
ATOM 686 O O . LEU A 1 86 ? -16.844 6.358 20.675 1.00 96.69 86 LEU A O 1
ATOM 690 N N . PHE A 1 87 ? -17.018 4.732 19.143 1.00 96.00 87 PHE A N 1
ATOM 691 C CA . PHE A 1 87 ? -18.442 4.937 18.906 1.00 96.00 87 PHE A CA 1
ATOM 692 C C . PHE A 1 87 ? -19.281 4.622 20.153 1.00 96.00 87 PHE A C 1
ATOM 694 O O . PHE A 1 87 ? -20.130 5.422 20.546 1.00 96.00 87 PHE A O 1
ATOM 701 N N . GLU A 1 88 ? -19.005 3.505 20.826 1.00 96.62 88 GLU A N 1
ATOM 702 C CA . GLU A 1 88 ? -19.696 3.098 22.058 1.00 96.62 88 GLU A CA 1
ATOM 703 C C . GLU A 1 88 ? -19.465 4.073 23.219 1.00 96.62 88 GLU A C 1
ATOM 705 O O . GLU A 1 88 ? -20.369 4.314 24.017 1.00 96.62 88 GLU A O 1
ATOM 710 N N . SER A 1 89 ? -18.280 4.684 23.287 1.00 94.12 89 SER A N 1
ATOM 711 C CA . SER A 1 89 ? -17.935 5.687 24.302 1.00 94.12 89 SER A CA 1
ATOM 712 C C . SER A 1 89 ? -18.259 7.132 23.896 1.00 94.12 89 SER A C 1
ATOM 714 O O . SER A 1 89 ? -18.006 8.050 24.676 1.00 94.12 89 SER A O 1
ATOM 716 N N . SER A 1 90 ? -18.875 7.359 22.730 1.00 92.81 90 SER A N 1
ATOM 717 C CA . SER A 1 90 ? -19.127 8.702 22.176 1.00 92.81 90 SER A CA 1
ATOM 718 C C . SER A 1 90 ? -19.890 9.639 23.118 1.00 92.81 90 SER A C 1
ATOM 720 O O . SER A 1 90 ? -19.576 10.820 23.181 1.00 92.81 90 SER A O 1
ATOM 722 N N . GLN A 1 91 ? -20.828 9.122 23.918 1.00 94.81 91 GLN A N 1
ATOM 723 C CA . GLN A 1 91 ? -21.600 9.924 24.883 1.00 94.81 91 GLN A CA 1
A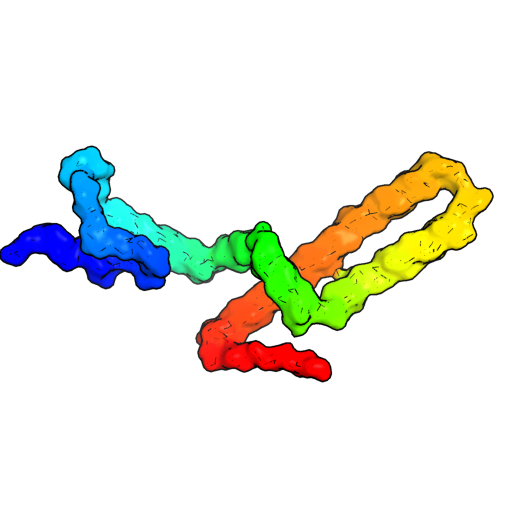TOM 724 C C . GLN A 1 91 ? -20.756 10.481 26.041 1.00 94.81 91 GLN A C 1
ATOM 726 O O . GLN A 1 91 ? -21.195 11.390 26.741 1.00 94.81 91 GLN A O 1
ATOM 731 N N . SER A 1 92 ? -19.566 9.921 26.266 1.00 95.44 92 SER A N 1
ATOM 732 C CA . SER A 1 92 ? -18.615 10.385 27.282 1.00 95.44 92 SER A CA 1
ATOM 733 C C . SER A 1 92 ? -17.577 11.371 26.740 1.00 95.44 92 SER A C 1
ATOM 735 O O . SER A 1 92 ? -16.737 11.841 27.503 1.00 95.44 92 SER A O 1
ATOM 737 N N . LEU A 1 93 ? -17.634 11.683 25.442 1.00 95.75 93 LEU A N 1
ATOM 738 C CA . LEU A 1 93 ? -16.694 12.551 24.746 1.00 95.75 93 LEU A CA 1
ATOM 739 C C . LEU A 1 93 ? -17.407 13.803 24.244 1.00 95.75 93 LEU A C 1
ATOM 741 O O . LEU A 1 93 ? -18.579 13.775 23.872 1.00 95.75 93 LEU A O 1
ATOM 745 N N . THR A 1 94 ? -16.675 14.907 24.172 1.00 96.81 94 THR A N 1
ATOM 746 C CA . THR A 1 94 ? -17.093 16.029 23.332 1.00 96.81 94 THR A CA 1
ATOM 747 C C . THR A 1 94 ? -16.940 15.666 21.853 1.00 96.81 94 THR A C 1
ATOM 749 O O . THR A 1 94 ? -16.086 14.856 21.481 1.00 96.81 94 THR A O 1
ATOM 752 N N . ASP A 1 95 ? -17.702 16.329 20.979 1.00 94.06 95 ASP A N 1
ATOM 753 C CA . ASP A 1 95 ? -17.583 16.147 19.524 1.00 94.06 95 ASP A CA 1
ATOM 754 C C . ASP A 1 95 ? -16.140 16.353 19.025 1.00 94.06 95 ASP A C 1
ATOM 756 O O . ASP A 1 95 ? -15.670 15.647 18.131 1.00 94.06 95 ASP A O 1
ATOM 760 N N . GLY A 1 96 ? -15.414 17.302 19.629 1.00 96.88 96 GLY A N 1
ATOM 761 C CA . GLY A 1 96 ? -14.016 17.585 19.302 1.00 96.88 96 GLY A CA 1
ATOM 762 C C . GLY A 1 96 ? -13.065 16.453 19.695 1.00 96.88 96 GLY A C 1
ATOM 763 O O . GLY A 1 96 ? -12.200 16.079 18.903 1.00 96.88 96 GLY A O 1
ATOM 764 N N . GLU A 1 97 ? -13.237 15.874 20.885 1.00 97.38 97 GLU A N 1
ATOM 765 C CA . GLU A 1 97 ? -12.437 14.731 21.344 1.00 97.38 97 GLU A CA 1
ATOM 766 C C . GLU A 1 97 ? -12.730 13.474 20.528 1.00 97.38 97 GLU A C 1
ATOM 768 O O . GLU A 1 97 ? -11.804 12.738 20.181 1.00 97.38 97 GLU A O 1
ATOM 773 N N . TYR A 1 98 ? -14.000 13.242 20.191 1.00 96.44 98 TYR A N 1
ATOM 774 C CA . TYR A 1 98 ? -14.398 12.143 19.322 1.00 96.44 98 TYR A CA 1
ATOM 775 C C . TYR A 1 98 ? -13.763 12.280 17.933 1.00 96.44 98 TYR A C 1
ATOM 777 O O . TYR A 1 98 ? -13.114 11.347 17.454 1.00 96.44 98 TYR A O 1
ATOM 785 N N . LEU A 1 99 ? -13.873 13.458 17.304 1.00 96.31 99 LEU A N 1
ATOM 786 C CA . LEU A 1 99 ? -13.282 13.711 15.990 1.00 96.31 99 LEU A CA 1
ATOM 787 C C . LEU A 1 99 ? -11.758 13.544 16.016 1.00 96.31 99 LEU A C 1
ATOM 789 O O . LEU A 1 99 ? -11.207 12.873 15.147 1.00 96.31 99 LEU A O 1
ATOM 793 N N . ALA A 1 100 ? -11.075 14.100 17.019 1.00 97.19 100 ALA A N 1
ATOM 794 C CA . ALA A 1 100 ? -9.624 13.987 17.142 1.00 97.19 100 ALA A CA 1
ATOM 795 C C . ALA A 1 100 ? -9.165 12.524 17.260 1.00 97.19 100 ALA A C 1
ATOM 797 O O . ALA A 1 100 ? -8.205 12.120 16.600 1.00 97.19 100 ALA A O 1
ATOM 798 N N . GLN A 1 101 ? -9.868 11.711 18.053 1.00 97.12 101 GLN A N 1
ATOM 799 C CA . GLN A 1 101 ? -9.551 10.291 18.213 1.00 97.12 101 GLN A CA 1
ATOM 800 C C . GLN A 1 101 ? -9.849 9.482 16.944 1.00 97.12 101 GLN A C 1
ATOM 802 O O . GLN A 1 101 ? -9.044 8.636 16.557 1.00 97.12 101 GLN A O 1
ATOM 807 N N . MET A 1 102 ? -10.947 9.782 16.247 1.00 95.81 102 MET A N 1
ATOM 808 C CA . MET A 1 102 ? -11.267 9.178 14.950 1.00 95.81 102 MET A CA 1
ATOM 809 C C . MET A 1 102 ? -10.214 9.503 13.882 1.00 95.81 102 MET A C 1
ATOM 811 O O . MET A 1 102 ? -9.773 8.616 13.149 1.00 95.81 102 MET A O 1
ATOM 815 N N . GLU A 1 103 ? -9.773 10.759 13.799 1.00 96.75 103 GLU A N 1
ATOM 816 C CA . GLU A 1 103 ? -8.713 11.179 12.875 1.00 96.75 103 GLU A CA 1
ATOM 817 C C . GLU A 1 103 ? -7.372 10.511 13.201 1.00 96.75 103 GLU A C 1
ATOM 819 O O . GLU A 1 103 ? -6.661 10.073 12.291 1.00 96.75 103 GLU A O 1
ATOM 824 N N . ALA A 1 104 ? -7.055 10.340 14.488 1.00 97.00 104 ALA A N 1
ATOM 825 C CA . ALA A 1 104 ? -5.835 9.670 14.931 1.00 97.00 104 ALA A CA 1
ATOM 826 C C . ALA A 1 104 ? -5.746 8.201 14.474 1.00 97.00 104 ALA A C 1
ATOM 828 O O . ALA A 1 104 ? -4.642 7.675 14.332 1.00 97.00 104 ALA A O 1
ATOM 829 N N . LEU A 1 105 ? -6.874 7.538 14.182 1.00 97.31 105 LEU A N 1
ATOM 830 C CA . LEU A 1 105 ? -6.882 6.174 13.639 1.00 97.31 105 LEU A CA 1
ATOM 831 C C . LEU A 1 105 ? -6.550 6.114 12.139 1.00 97.31 105 LEU A C 1
ATOM 833 O O . LEU A 1 105 ? -6.129 5.062 11.654 1.00 97.31 105 LEU A O 1
ATOM 837 N N . ARG A 1 106 ? -6.707 7.211 11.382 1.00 96.38 106 ARG A N 1
ATOM 838 C CA . ARG A 1 106 ? -6.606 7.176 9.912 1.00 96.38 106 ARG A CA 1
ATOM 839 C C . ARG A 1 106 ? -5.201 6.892 9.401 1.00 96.38 106 ARG A C 1
ATOM 841 O O . ARG A 1 106 ? -5.044 6.040 8.528 1.00 96.38 106 ARG A O 1
ATOM 848 N N . ALA A 1 107 ? -4.199 7.618 9.896 1.00 97.12 107 ALA A N 1
ATOM 849 C CA . ALA A 1 107 ? -2.825 7.465 9.418 1.00 97.12 107 ALA A CA 1
ATOM 850 C C . ALA A 1 107 ? -2.241 6.081 9.766 1.00 97.12 107 ALA A C 1
ATOM 852 O O . ALA A 1 107 ? -1.778 5.411 8.844 1.00 97.12 107 ALA A O 1
ATOM 853 N N . PRO A 1 108 ? -2.365 5.578 11.011 1.00 97.94 108 PRO A N 1
ATOM 854 C CA . PRO A 1 108 ? -1.932 4.222 11.347 1.00 97.94 108 PRO A CA 1
ATOM 855 C C . PRO A 1 108 ? -2.653 3.134 10.543 1.00 97.94 108 PRO A C 1
ATOM 857 O O . PRO A 1 108 ? -2.018 2.193 10.078 1.00 97.94 108 PRO A O 1
ATOM 860 N N . ARG A 1 109 ? -3.970 3.272 10.317 1.00 98.25 109 ARG A N 1
ATOM 861 C CA . ARG A 1 109 ? -4.726 2.318 9.491 1.00 98.25 109 ARG A CA 1
ATOM 862 C C . ARG A 1 109 ? -4.238 2.311 8.045 1.00 98.25 109 ARG A C 1
ATOM 864 O O . ARG A 1 109 ? -4.153 1.248 7.441 1.00 98.25 109 ARG A O 1
ATOM 871 N N . ARG A 1 110 ? -3.932 3.485 7.480 1.00 97.25 110 ARG A N 1
ATOM 872 C CA . ARG A 1 110 ? -3.360 3.596 6.131 1.00 97.25 110 ARG A CA 1
ATOM 873 C C . ARG A 1 110 ? -1.992 2.928 6.065 1.00 97.25 110 ARG A C 1
ATOM 875 O O . ARG A 1 110 ? -1.791 2.103 5.189 1.00 97.25 110 ARG A O 1
ATOM 882 N N . GLN A 1 111 ? -1.124 3.205 7.034 1.00 98.06 111 GLN A N 1
ATOM 883 C CA . GLN A 1 111 ? 0.198 2.590 7.114 1.00 98.06 111 GLN A CA 1
ATOM 884 C C . GLN A 1 111 ? 0.116 1.057 7.186 1.00 98.06 111 GLN A C 1
ATOM 886 O O . GLN A 1 111 ? 0.803 0.384 6.431 1.00 98.06 111 GLN A O 1
ATOM 891 N N . ALA A 1 112 ? -0.774 0.498 8.012 1.00 98.19 112 ALA A N 1
ATOM 892 C CA . ALA A 1 112 ? -0.957 -0.954 8.097 1.00 98.19 112 ALA A CA 1
ATOM 893 C C . ALA A 1 112 ? -1.400 -1.578 6.759 1.00 98.19 112 ALA A C 1
ATOM 895 O O . ALA A 1 112 ? -1.017 -2.697 6.423 1.00 98.19 112 ALA A O 1
ATOM 896 N N . VAL A 1 113 ? -2.209 -0.858 5.976 1.00 98.00 113 VAL A N 1
ATOM 897 C CA . VAL A 1 113 ? -2.599 -1.286 4.625 1.00 98.00 113 VAL A CA 1
ATOM 898 C C . VAL A 1 113 ? -1.425 -1.174 3.653 1.00 98.00 113 VAL A C 1
ATOM 900 O O . VAL A 1 113 ? -1.217 -2.098 2.869 1.00 98.00 113 VAL A O 1
ATOM 903 N N . ASP A 1 114 ? -0.662 -0.083 3.707 1.00 97.75 114 ASP A N 1
ATOM 904 C CA . ASP A 1 114 ? 0.501 0.143 2.844 1.00 97.75 114 ASP A CA 1
ATOM 905 C C . ASP A 1 114 ? 1.577 -0.937 3.074 1.00 97.75 114 ASP A C 1
ATOM 907 O O . ASP A 1 114 ? 2.088 -1.503 2.111 1.00 97.75 114 ASP A O 1
ATOM 911 N N . GLU A 1 115 ? 1.828 -1.318 4.331 1.00 98.06 115 GLU A N 1
ATOM 912 C CA . GLU A 1 115 ? 2.738 -2.411 4.708 1.00 98.06 115 GLU A CA 1
ATOM 913 C C . GLU A 1 115 ? 2.279 -3.772 4.151 1.00 98.06 115 GLU A C 1
ATOM 915 O O . GLU A 1 115 ? 3.090 -4.565 3.667 1.00 98.06 115 GLU A O 1
ATOM 920 N N . VAL A 1 116 ? 0.968 -4.053 4.168 1.00 98.19 116 VAL A N 1
ATOM 921 C CA . VAL A 1 116 ? 0.413 -5.263 3.537 1.00 98.19 116 VAL A CA 1
ATOM 922 C C . VAL A 1 116 ? 0.600 -5.232 2.022 1.00 98.19 116 VAL A C 1
ATOM 924 O O . VAL A 1 116 ? 0.981 -6.249 1.443 1.00 98.19 116 VAL A O 1
ATOM 927 N N . VAL A 1 117 ? 0.342 -4.092 1.376 1.00 98.19 117 VAL A N 1
ATOM 928 C CA . VAL A 1 117 ? 0.515 -3.934 -0.075 1.00 98.19 117 VAL A CA 1
ATOM 929 C C . VAL A 1 117 ? 1.974 -4.149 -0.467 1.00 98.19 117 VAL A C 1
ATOM 931 O O . VAL A 1 117 ? 2.236 -4.900 -1.404 1.00 98.19 117 VAL A O 1
ATOM 934 N N . GLU A 1 118 ? 2.916 -3.536 0.246 1.00 97.81 118 GLU A N 1
ATOM 935 C CA . GLU A 1 118 ? 4.353 -3.697 0.014 1.00 97.81 118 GLU A CA 1
ATOM 936 C C . GLU A 1 118 ? 4.783 -5.159 0.154 1.00 97.81 118 GLU A C 1
ATOM 938 O O . GLU A 1 118 ? 5.302 -5.737 -0.803 1.00 97.81 118 GLU A O 1
ATOM 943 N N . ARG A 1 119 ? 4.461 -5.799 1.284 1.00 97.50 119 ARG A N 1
ATOM 944 C CA . ARG A 1 119 ? 4.833 -7.197 1.533 1.00 97.50 119 ARG A CA 1
ATOM 945 C C . ARG A 1 119 ? 4.246 -8.160 0.499 1.00 97.50 119 ARG A C 1
ATOM 947 O O . ARG A 1 119 ? 4.969 -9.006 -0.018 1.00 97.50 119 ARG A O 1
ATOM 954 N N . LEU A 1 120 ? 2.955 -8.044 0.180 1.00 96.94 120 LEU A N 1
ATOM 955 C CA . LEU A 1 120 ? 2.324 -8.918 -0.817 1.00 96.94 120 LEU A CA 1
ATOM 956 C C . LEU A 1 120 ? 2.893 -8.674 -2.221 1.00 96.94 120 LEU A C 1
ATOM 958 O O . LEU A 1 120 ? 3.044 -9.617 -2.993 1.00 96.94 120 LEU A O 1
ATOM 962 N N . THR A 1 121 ? 3.244 -7.428 -2.553 1.00 96.19 121 THR A N 1
ATOM 963 C CA . THR A 1 121 ? 3.904 -7.114 -3.829 1.00 96.19 121 THR A CA 1
ATOM 964 C C . THR A 1 121 ? 5.268 -7.792 -3.908 1.00 96.19 121 THR A C 1
ATOM 966 O O . THR A 1 121 ? 5.557 -8.440 -4.910 1.00 96.19 121 THR A O 1
ATOM 969 N N . GLU A 1 122 ? 6.075 -7.721 -2.846 1.00 94.44 122 GLU A N 1
ATOM 970 C CA . GLU A 1 122 ? 7.345 -8.450 -2.780 1.00 94.44 122 GLU A CA 1
ATOM 971 C C . GLU A 1 122 ? 7.173 -9.956 -2.931 1.00 94.44 122 GLU A C 1
ATOM 973 O O . GLU A 1 122 ? 7.941 -10.593 -3.648 1.00 94.44 122 GLU A O 1
ATOM 978 N N . GLU A 1 123 ? 6.204 -10.536 -2.222 1.00 92.75 123 GLU A N 1
ATOM 979 C CA . GLU A 1 123 ? 5.929 -11.967 -2.284 1.00 92.75 123 GLU A CA 1
ATOM 980 C C . GLU A 1 123 ? 5.577 -12.370 -3.716 1.00 92.75 123 GLU A C 1
ATOM 982 O O . GLU A 1 123 ? 6.202 -13.283 -4.251 1.00 92.75 123 GLU A O 1
ATOM 987 N N . VAL A 1 124 ? 4.661 -11.662 -4.382 1.00 90.38 124 VAL A N 1
ATOM 988 C CA . VAL A 1 124 ? 4.289 -11.979 -5.770 1.00 90.38 124 VAL A CA 1
ATOM 989 C C . VAL A 1 124 ? 5.467 -11.803 -6.735 1.00 90.38 124 VAL A C 1
ATOM 991 O O . VAL A 1 124 ? 5.680 -12.667 -7.585 1.00 90.38 124 VAL A O 1
ATOM 994 N N . MET A 1 125 ? 6.271 -10.746 -6.584 1.00 88.25 125 MET A N 1
ATOM 995 C CA . MET A 1 125 ? 7.472 -10.544 -7.407 1.00 88.25 125 MET A CA 1
ATOM 996 C C . MET A 1 125 ? 8.478 -11.692 -7.239 1.00 88.25 125 MET A C 1
ATOM 998 O O 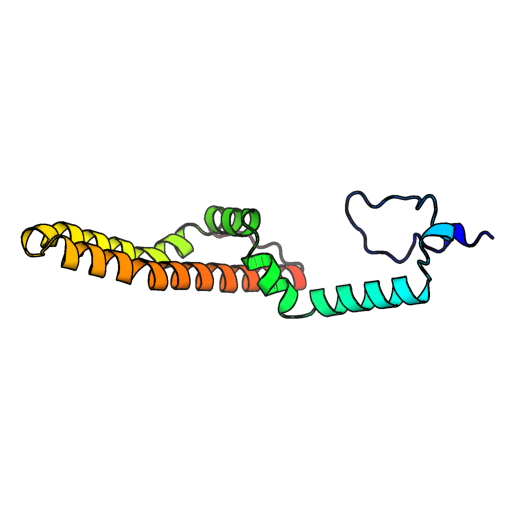. MET A 1 125 ? 8.945 -12.241 -8.233 1.00 88.25 125 MET A O 1
ATOM 1002 N N . LYS A 1 126 ? 8.746 -12.128 -5.999 1.00 85.50 126 LYS A N 1
ATOM 1003 C CA . LYS A 1 126 ? 9.642 -13.265 -5.714 1.00 85.50 126 LYS A CA 1
ATOM 1004 C C . LYS A 1 126 ? 9.145 -14.568 -6.350 1.00 85.50 126 LYS A C 1
ATOM 1006 O O . LYS A 1 126 ? 9.955 -15.347 -6.837 1.00 85.50 126 LYS A O 1
ATOM 1011 N N . HIS A 1 127 ? 7.834 -14.819 -6.359 1.00 79.31 127 HIS A N 1
ATOM 1012 C CA . HIS A 1 127 ? 7.273 -16.011 -7.007 1.00 79.31 127 HIS A CA 1
ATOM 1013 C C . HIS A 1 127 ? 7.403 -15.957 -8.535 1.00 79.31 127 HIS A C 1
ATOM 1015 O O . HIS A 1 127 ? 7.698 -16.982 -9.148 1.00 79.31 127 HIS A O 1
ATOM 1021 N N . HIS A 1 128 ? 7.239 -14.775 -9.140 1.00 70.38 128 HIS A N 1
ATOM 1022 C CA . HIS A 1 128 ? 7.435 -14.588 -10.578 1.00 70.38 128 HIS A CA 1
ATOM 1023 C C . HIS A 1 128 ? 8.887 -14.843 -11.000 1.00 70.38 128 HIS A C 1
ATOM 1025 O O . HIS A 1 128 ? 9.114 -15.560 -11.970 1.00 70.38 128 HIS A O 1
ATOM 1031 N N . ASP A 1 129 ? 9.861 -14.344 -10.233 1.00 67.06 129 ASP A N 1
ATOM 1032 C CA . ASP A 1 129 ? 11.288 -14.591 -10.489 1.00 67.06 129 ASP A CA 1
ATOM 1033 C C . ASP A 1 129 ? 11.659 -16.082 -10.401 1.00 67.06 129 ASP A C 1
ATOM 1035 O O . ASP A 1 129 ? 12.615 -16.532 -11.032 1.00 67.06 129 ASP A O 1
ATOM 1039 N N . LEU A 1 130 ? 10.902 -16.856 -9.618 1.00 64.62 130 LEU A N 1
ATOM 1040 C CA . LEU A 1 130 ? 11.079 -18.300 -9.466 1.00 64.62 130 LEU A CA 1
ATOM 1041 C C . LEU A 1 130 ? 10.269 -19.123 -10.484 1.00 64.62 130 LEU A C 1
ATOM 1043 O O . LEU A 1 130 ? 10.338 -20.350 -10.443 1.00 64.62 130 LEU A O 1
ATOM 1047 N N . ASP A 1 131 ? 9.518 -18.474 -11.381 1.00 62.66 131 ASP A N 1
ATOM 1048 C CA . ASP A 1 131 ? 8.600 -19.102 -12.345 1.00 62.66 131 ASP A CA 1
ATOM 1049 C C . ASP A 1 131 ? 7.532 -19.993 -11.667 1.00 62.66 131 ASP A C 1
ATOM 1051 O O . ASP A 1 131 ? 7.024 -20.971 -12.223 1.00 62.66 131 ASP A O 1
ATOM 1055 N N . ILE A 1 132 ? 7.186 -19.661 -10.417 1.00 60.28 132 ILE A N 1
ATOM 1056 C CA . ILE A 1 132 ? 6.180 -20.367 -9.623 1.00 60.28 132 ILE A CA 1
ATOM 1057 C C . ILE A 1 132 ? 4.870 -19.591 -9.729 1.00 60.28 132 ILE A C 1
ATOM 1059 O O . ILE A 1 132 ? 4.760 -18.452 -9.273 1.00 60.28 132 ILE A O 1
ATOM 1063 N N . CYS A 1 133 ? 3.836 -20.216 -10.294 1.00 58.69 133 CYS A N 1
ATOM 1064 C CA . CYS A 1 133 ? 2.486 -19.667 -10.222 1.00 58.69 133 CYS A CA 1
ATOM 1065 C C . CYS A 1 133 ? 2.026 -19.642 -8.757 1.00 58.69 133 CYS A C 1
ATOM 1067 O O . CYS A 1 133 ? 1.843 -20.693 -8.143 1.00 58.69 133 CYS A O 1
ATOM 1069 N N . TYR A 1 134 ? 1.822 -18.445 -8.203 1.00 60.78 134 TYR A N 1
ATOM 1070 C CA . TYR A 1 134 ? 1.226 -18.292 -6.881 1.00 60.78 134 TYR A CA 1
ATOM 1071 C C . TYR A 1 134 ? -0.270 -18.634 -6.947 1.00 60.78 134 TYR A C 1
ATOM 1073 O O . TYR A 1 134 ? -1.034 -17.965 -7.645 1.00 60.78 134 TYR A O 1
ATOM 1081 N N . VAL A 1 135 ? -0.685 -19.679 -6.228 1.00 58.78 135 VAL A N 1
ATOM 1082 C CA . VAL A 1 135 ? -2.095 -20.030 -6.023 1.00 58.78 135 VAL A CA 1
ATOM 1083 C C . VAL A 1 135 ? -2.448 -19.644 -4.585 1.00 58.78 135 VAL A C 1
ATOM 1085 O O . VAL A 1 135 ? -1.894 -20.254 -3.669 1.00 58.78 135 VAL A O 1
ATOM 1088 N N . PRO A 1 136 ? -3.313 -18.641 -4.354 1.00 55.34 136 PRO A N 1
ATOM 1089 C CA . PRO A 1 136 ? -3.759 -18.326 -3.003 1.00 55.34 136 PRO A CA 1
ATOM 1090 C C . PRO A 1 136 ? -4.516 -19.523 -2.414 1.00 55.34 136 PRO A C 1
ATOM 1092 O O . PRO A 1 136 ? -5.393 -20.088 -3.072 1.00 55.34 136 PRO A O 1
ATOM 1095 N N . GLU A 1 137 ? -4.165 -19.924 -1.189 1.00 57.19 137 GLU A N 1
ATOM 1096 C CA . GLU A 1 137 ? -4.958 -20.892 -0.425 1.00 57.19 137 GLU A CA 1
ATOM 1097 C C . GLU A 1 137 ? -6.329 -20.278 -0.107 1.00 57.19 137 GLU A C 1
ATOM 1099 O O . GLU A 1 137 ? -6.420 -19.128 0.332 1.00 57.19 137 GLU A O 1
ATOM 1104 N N . VAL A 1 138 ? -7.380 -21.045 -0.411 1.00 43.78 138 VAL A N 1
ATOM 1105 C CA . VAL A 1 138 ? -8.799 -20.655 -0.333 1.00 43.78 138 VAL A CA 1
ATOM 1106 C C . VAL A 1 138 ? -9.295 -20.636 1.107 1.00 43.78 138 VAL A C 1
ATOM 1108 O O . VAL A 1 138 ? -9.005 -21.616 1.830 1.00 43.78 138 VAL A O 1
#

Mean predicted aligned error: 9.35 Å

Nearest PDB structures (foldseek):
  1g73-assembly2_B  TM=3.802E-01  e=7.695E+00  Homo sapiens
  9au2-assembly1_C  TM=3.992E-01  e=8.985E+00  Severe acute respiratory syndrome coronavirus 2

Solvent-accessible surface area (backbone atoms only — not comparable to full-atom values): 8388 Å² total; per-residue (Å²): 136,64,81,77,72,70,70,66,81,76,65,70,99,51,88,85,62,75,90,66,77,83,62,52,90,77,64,81,69,47,69,69,57,51,54,51,50,50,52,50,52,56,53,39,62,78,34,74,57,39,58,61,52,50,60,69,34,67,69,50,53,50,49,50,49,71,69,39,48,67,60,56,44,65,54,41,47,66,54,54,53,50,50,50,53,50,59,75,47,41,89,82,43,55,75,66,58,48,50,53,56,58,55,63,48,49,63,60,50,48,49,41,50,51,53,49,45,47,52,52,50,51,52,53,51,56,32,56,79,67,73,44,85,86,74,77,86,131

Sequence (138 aa):
MSVQDDLTHTFTQLPGQPKFAQYVSFANVTREGLDAAHSQVRTAELSPALLRFLTQLSFWQAHLKQQFPATFLAATQPFDARQQQLFESSQSLTDGEYLAQMEALRAPRRQAVDEVVERLTEEVMKHHDLDICYVPEV

pLDDT: mean 84.14, std 17.33, range [36.0, 98.25]

Foldseek 3Di:
DDPQCVVQPQPDPDVPDDSGDDPPVPPPDDPVNRVVVSVVVVVCCVDCNVLVVLLPDPVSLVVCCVLCVVQLCVLQVVLVVVLVVLVVCVVVDDPVRSVVSNVVSPVSSVVSSSVSSSVVSVVVVVCVVVVHPDDRDD